Protein AF-A0A6F9BMI5-F1 (afdb_monomer)

Radius of gyration: 34.11 Å; Cα contacts (8 Å, |Δi|>4): 254; chains: 1; bounding box: 70×31×92 Å

Secondary structure (DSSP, 8-state):
---EEPPPPPEEEETTS-EEEEEEEE-SSPPEEEEEETTEE----SSEEEEE-SSEEEEEESS--GGG-EEEEEEEEETTEEEEEEEEEEEE-TTTTS-GGGS-S----S---------S--TT-PPP-SSS-EEEETTTEEEESS-S--PPP-

Structure (mmCIF, N/CA/C/O backbone):
data_AF-A0A6F9BMI5-F1
#
_entry.id   AF-A0A6F9BMI5-F1
#
loop_
_atom_site.group_PDB
_atom_site.id
_atom_site.type_symbol
_atom_site.label_atom_id
_atom_site.label_alt_id
_atom_site.label_comp_id
_atom_site.label_asym_id
_atom_site.label_entity_id
_atom_site.label_seq_id
_atom_site.pdbx_PDB_ins_code
_atom_site.Cartn_x
_atom_site.Cartn_y
_atom_site.Cartn_z
_atom_site.occupancy
_atom_site.B_iso_or_equiv
_atom_site.auth_seq_id
_atom_site.auth_comp_id
_atom_site.auth_asym_id
_atom_site.auth_atom_id
_atom_site.pdbx_PDB_model_num
ATOM 1 N N . VAL A 1 1 ? -13.999 5.367 18.284 1.00 93.12 1 VAL A N 1
ATOM 2 C CA . VAL A 1 1 ? -13.071 6.324 17.638 1.00 93.12 1 VAL A CA 1
ATOM 3 C C . VAL A 1 1 ? -12.853 5.901 16.192 1.00 93.12 1 VAL A C 1
ATOM 5 O O . VAL A 1 1 ? -12.347 4.800 15.969 1.00 93.12 1 VAL A O 1
ATOM 8 N N . ALA A 1 2 ? -13.277 6.735 15.237 1.00 95.44 2 ALA A N 1
ATOM 9 C CA . ALA A 1 2 ? -13.006 6.532 13.812 1.00 95.44 2 ALA A CA 1
ATOM 10 C C . ALA A 1 2 ? -11.487 6.439 13.558 1.00 95.44 2 ALA A C 1
ATOM 12 O O . ALA A 1 2 ? -10.710 6.979 14.355 1.00 95.44 2 ALA A O 1
ATOM 13 N N . PRO A 1 3 ? -11.041 5.714 12.522 1.00 96.38 3 PRO A N 1
ATOM 14 C CA . PRO A 1 3 ? -9.623 5.532 12.276 1.00 96.38 3 PRO A CA 1
ATOM 15 C C . PRO A 1 3 ? -8.957 6.869 11.945 1.00 96.38 3 PRO A C 1
ATOM 17 O O . PRO A 1 3 ? -9.541 7.692 11.245 1.00 96.38 3 PRO A O 1
ATOM 20 N N . LYS A 1 4 ? -7.736 7.068 12.455 1.00 95.81 4 LYS A N 1
ATOM 21 C CA . LYS A 1 4 ? -6.874 8.188 12.087 1.00 95.81 4 LYS A CA 1
ATOM 22 C C . LYS A 1 4 ? -5.539 7.695 11.546 1.00 95.81 4 LYS A C 1
ATOM 24 O O . LYS A 1 4 ? -4.772 7.056 12.270 1.00 95.81 4 LYS A O 1
ATOM 29 N N . LEU A 1 5 ? -5.259 8.005 10.288 1.00 95.81 5 LEU A N 1
ATOM 30 C CA . LEU A 1 5 ? -4.038 7.651 9.579 1.00 95.81 5 LEU A CA 1
ATOM 31 C C . LEU A 1 5 ? -2.899 8.623 9.868 1.00 95.81 5 LEU A C 1
ATOM 33 O O . LEU A 1 5 ? -3.077 9.839 9.962 1.00 95.81 5 LEU A O 1
ATOM 37 N N . ARG A 1 6 ? -1.689 8.071 9.961 1.00 95.50 6 ARG A N 1
ATOM 38 C CA . ARG A 1 6 ? -0.459 8.856 9.877 1.00 95.50 6 ARG A CA 1
ATOM 39 C C . ARG A 1 6 ? -0.071 9.072 8.412 1.00 95.50 6 ARG A C 1
ATOM 41 O O . ARG A 1 6 ? -0.238 8.147 7.614 1.00 95.50 6 ARG A O 1
ATOM 48 N N . PRO A 1 7 ? 0.505 10.239 8.067 1.00 94.00 7 PRO A N 1
ATOM 49 C CA . PRO A 1 7 ? 1.012 10.491 6.725 1.00 94.00 7 PRO A CA 1
ATOM 50 C C . PRO A 1 7 ? 1.998 9.411 6.274 1.00 94.00 7 PRO A C 1
ATOM 52 O O . PRO A 1 7 ? 2.900 9.017 7.021 1.00 94.00 7 PRO A O 1
ATOM 55 N N . MET A 1 8 ? 1.829 8.951 5.038 1.00 95.56 8 MET A N 1
ATOM 56 C CA . MET A 1 8 ? 2.742 8.008 4.401 1.00 95.56 8 MET A CA 1
ATOM 57 C C . MET A 1 8 ? 3.880 8.755 3.710 1.00 95.56 8 MET A C 1
ATOM 59 O O . MET A 1 8 ? 3.725 9.893 3.273 1.00 95.56 8 MET A O 1
ATOM 63 N N . ARG A 1 9 ? 5.044 8.109 3.616 1.00 93.94 9 ARG A N 1
ATOM 64 C CA . ARG A 1 9 ? 6.221 8.679 2.955 1.00 93.94 9 ARG A CA 1
ATOM 65 C C . ARG A 1 9 ? 6.393 8.064 1.573 1.00 93.94 9 ARG 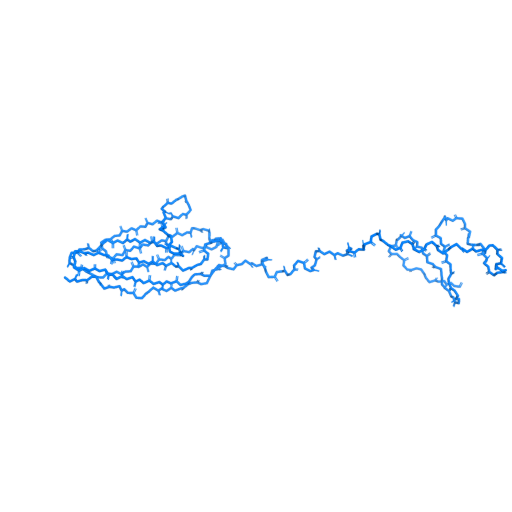A C 1
ATOM 67 O O . ARG A 1 9 ? 6.445 6.840 1.457 1.00 93.94 9 ARG A O 1
ATOM 74 N N . GLY A 1 10 ? 6.505 8.921 0.561 1.00 94.56 10 GLY A N 1
ATOM 75 C CA . GLY A 1 10 ? 6.983 8.528 -0.762 1.00 94.56 10 GLY A CA 1
ATOM 76 C C . GLY A 1 10 ? 8.459 8.132 -0.728 1.00 94.56 10 GLY A C 1
ATOM 77 O O . GLY A 1 10 ? 9.178 8.464 0.218 1.00 94.56 10 GLY A O 1
ATOM 78 N N . GLN A 1 11 ? 8.892 7.397 -1.747 1.00 95.56 11 GLN A N 1
ATOM 79 C CA . GLN A 1 11 ? 10.258 6.898 -1.904 1.00 95.56 11 GLN A CA 1
ATOM 80 C C . GLN A 1 11 ? 10.662 6.958 -3.375 1.00 95.56 11 GLN A C 1
ATOM 82 O O . GLN A 1 11 ? 9.852 6.669 -4.257 1.00 95.56 11 GLN A O 1
ATOM 87 N N . SER A 1 12 ? 11.929 7.287 -3.605 1.00 95.75 12 SER A N 1
ATOM 88 C CA . SER A 1 12 ? 12.600 7.144 -4.894 1.00 95.75 12 SER A CA 1
ATOM 89 C C . SER A 1 12 ? 13.661 6.066 -4.739 1.00 95.75 12 SER A C 1
ATOM 91 O O . SER A 1 12 ? 14.486 6.162 -3.833 1.00 95.75 12 SER A O 1
ATOM 93 N N . LEU A 1 13 ? 13.592 5.038 -5.573 1.00 95.44 13 LEU A N 1
ATOM 94 C CA . LEU A 1 13 ? 14.418 3.840 -5.500 1.00 95.44 13 LEU A CA 1
ATOM 95 C C . LEU A 1 13 ? 15.094 3.592 -6.843 1.00 95.44 13 LEU A C 1
ATOM 97 O O . LEU A 1 13 ? 14.583 3.992 -7.890 1.00 95.44 13 LEU A O 1
ATOM 101 N N . MET A 1 14 ? 16.202 2.871 -6.815 1.00 94.62 14 MET A N 1
ATOM 102 C CA . MET A 1 14 ? 16.782 2.272 -8.009 1.00 94.62 14 MET A CA 1
ATOM 103 C C . MET A 1 14 ? 16.200 0.873 -8.230 1.00 94.62 14 MET A C 1
ATOM 105 O O . MET A 1 14 ? 15.809 0.171 -7.293 1.00 94.62 14 MET A O 1
ATOM 109 N N . GLU A 1 15 ? 16.131 0.449 -9.486 1.00 94.69 15 GLU A N 1
ATOM 110 C CA . GLU A 1 15 ? 15.748 -0.911 -9.848 1.00 94.69 15 GLU A CA 1
ATOM 111 C C . GLU A 1 15 ? 16.620 -1.937 -9.101 1.00 94.69 15 GLU A C 1
ATOM 113 O O . GLU A 1 15 ? 17.840 -1.809 -9.005 1.00 94.69 15 GLU A O 1
ATOM 118 N N . GLY A 1 16 ? 15.976 -2.957 -8.536 1.00 93.38 16 GLY A N 1
ATOM 119 C CA . GLY A 1 16 ? 16.605 -3.972 -7.695 1.00 93.38 16 GLY A CA 1
ATOM 120 C C . GLY A 1 16 ? 16.657 -3.634 -6.202 1.00 93.38 16 GLY A C 1
ATOM 121 O O . GLY A 1 16 ? 16.857 -4.553 -5.404 1.00 93.38 16 GLY A O 1
ATOM 122 N N . GLU A 1 17 ? 16.416 -2.384 -5.795 1.00 95.12 17 GLU A N 1
ATOM 123 C CA . GLU A 1 17 ? 16.356 -2.011 -4.378 1.00 95.12 17 GLU A CA 1
ATOM 124 C C . GLU A 1 17 ? 15.104 -2.549 -3.677 1.00 95.12 17 GLU A C 1
ATOM 126 O O . GLU A 1 17 ? 14.124 -2.975 -4.292 1.00 95.12 17 GLU A O 1
ATOM 131 N N . ARG A 1 18 ? 15.121 -2.534 -2.342 1.00 95.69 18 ARG A N 1
ATOM 132 C CA . ARG A 1 18 ? 13.983 -2.976 -1.537 1.00 95.69 18 ARG A CA 1
ATOM 133 C C . ARG A 1 18 ? 13.025 -1.815 -1.279 1.00 95.69 18 ARG A C 1
ATOM 135 O O . ARG A 1 18 ? 13.345 -0.918 -0.505 1.00 95.69 18 ARG A O 1
ATOM 142 N N . LEU A 1 19 ? 11.802 -1.915 -1.796 1.00 96.38 19 LEU A N 1
ATOM 143 C CA . LEU A 1 19 ? 10.705 -1.024 -1.417 1.00 96.38 19 LEU A CA 1
ATOM 144 C C . LEU A 1 19 ? 10.105 -1.449 -0.075 1.00 96.38 19 LEU A C 1
ATOM 146 O O . LEU A 1 19 ? 9.771 -2.622 0.132 1.00 96.38 19 LEU A O 1
ATOM 150 N N . TYR A 1 20 ? 9.919 -0.483 0.826 1.00 96.25 20 TYR A N 1
ATOM 151 C CA . TYR A 1 20 ? 9.263 -0.700 2.112 1.00 96.25 20 TYR A CA 1
ATOM 152 C C . TYR A 1 20 ? 8.242 0.396 2.414 1.00 96.25 20 TYR A C 1
ATOM 154 O O . TYR A 1 20 ? 8.595 1.522 2.753 1.00 96.25 20 TYR A O 1
ATOM 162 N N . LEU A 1 21 ? 6.957 0.060 2.353 1.00 96.75 21 LEU A N 1
ATOM 163 C CA . LEU A 1 21 ? 5.865 0.966 2.700 1.00 96.75 21 LEU A CA 1
ATOM 164 C C . LEU A 1 21 ? 5.334 0.634 4.086 1.00 96.75 21 LEU A C 1
ATOM 166 O O . LEU A 1 21 ? 5.197 -0.533 4.461 1.00 96.75 21 LEU A O 1
ATOM 170 N N . LYS A 1 22 ? 4.991 1.673 4.843 1.00 96.56 22 LYS A N 1
ATOM 171 C CA . LYS A 1 22 ? 4.414 1.546 6.178 1.00 96.56 22 LYS A CA 1
ATOM 172 C C . LYS A 1 22 ? 3.219 2.476 6.305 1.00 96.56 22 LYS A C 1
ATOM 174 O O . LYS A 1 22 ? 3.342 3.677 6.097 1.00 96.56 22 LYS A O 1
ATOM 179 N N . CYS A 1 23 ? 2.097 1.900 6.704 1.00 96.94 23 CYS A N 1
ATOM 180 C CA . CYS A 1 23 ? 0.864 2.597 7.019 1.00 96.94 23 CYS A CA 1
ATOM 181 C C . CYS A 1 23 ? 0.548 2.364 8.496 1.00 96.94 23 CYS A C 1
ATOM 183 O O . CYS A 1 23 ? 0.525 1.221 8.956 1.00 96.94 23 CYS A O 1
ATOM 185 N N . GLU A 1 24 ? 0.357 3.436 9.259 1.00 96.81 24 GLU A N 1
ATOM 186 C CA . GLU A 1 24 ? 0.012 3.373 10.679 1.00 96.81 24 GLU A CA 1
ATOM 187 C C . GLU A 1 24 ? -1.293 4.113 10.918 1.00 96.81 24 GLU A C 1
ATOM 189 O O . GLU A 1 24 ? -1.455 5.236 10.444 1.00 96.81 24 GLU A O 1
ATOM 194 N N . ALA A 1 25 ? -2.183 3.509 11.699 1.00 96.31 25 ALA A N 1
ATOM 195 C CA . ALA A 1 25 ? -3.427 4.141 12.095 1.00 96.31 25 ALA A CA 1
ATOM 196 C C . ALA A 1 25 ? -3.742 3.876 13.566 1.00 96.31 25 ALA A C 1
ATOM 198 O O . ALA A 1 25 ? -3.423 2.818 14.118 1.00 96.31 25 ALA A O 1
ATOM 199 N N . SER A 1 26 ? -4.399 4.842 14.195 1.00 95.50 26 SER A N 1
ATOM 200 C CA . SER A 1 26 ? -5.102 4.655 15.460 1.00 95.50 26 SER A CA 1
ATOM 201 C C . SER A 1 26 ? -6.596 4.496 15.193 1.00 95.50 26 SER A C 1
ATOM 203 O O . SER A 1 26 ? -7.103 4.953 14.178 1.00 95.50 26 SER A O 1
ATOM 205 N N . GLY A 1 27 ? -7.313 3.817 16.081 1.00 94.38 27 GLY A N 1
ATOM 206 C CA . GLY A 1 27 ? -8.749 3.596 15.940 1.00 94.38 27 GLY A CA 1
ATOM 207 C C . GLY A 1 27 ? -9.239 2.589 16.971 1.00 94.38 27 GLY A C 1
ATOM 208 O O . GLY A 1 27 ? -8.481 1.718 17.405 1.00 94.38 27 GLY A O 1
ATOM 209 N N . ASN A 1 28 ? -10.493 2.733 17.392 1.00 95.19 28 ASN A N 1
ATOM 210 C CA . ASN A 1 28 ? -11.156 1.770 18.268 1.00 95.19 28 ASN A CA 1
ATOM 211 C C . ASN A 1 28 ? -12.630 1.645 17.841 1.00 95.19 28 ASN A C 1
ATOM 213 O O . ASN A 1 28 ? -13.335 2.658 17.954 1.00 95.19 28 ASN A O 1
ATOM 217 N N . PRO A 1 29 ? -13.099 0.476 17.360 1.00 95.38 29 PRO A N 1
ATOM 218 C CA . PRO A 1 29 ? -12.400 -0.821 17.263 1.00 95.38 29 PRO A CA 1
ATOM 219 C C . PRO A 1 29 ? -11.133 -0.812 16.395 1.00 95.38 29 PRO A C 1
ATOM 221 O O . PRO A 1 29 ? -10.944 0.102 15.588 1.00 95.38 29 PRO A O 1
ATOM 224 N N . SER A 1 30 ? -10.243 -1.796 16.607 1.00 94.94 30 SER A N 1
ATOM 225 C CA . SER A 1 30 ? -8.987 -1.915 15.843 1.00 94.94 30 SER A CA 1
ATOM 226 C C . SER A 1 30 ? -9.304 -1.963 14.347 1.00 94.94 30 SER A C 1
ATOM 228 O O . SER A 1 30 ? -10.093 -2.821 13.946 1.00 94.94 30 SER A O 1
ATOM 230 N N . PRO A 1 31 ? -8.739 -1.061 13.531 1.00 96.12 31 PRO A N 1
ATOM 231 C CA . PRO A 1 31 ? -9.140 -0.968 12.143 1.00 96.12 31 PRO A CA 1
ATOM 232 C C . PRO A 1 31 ? -8.494 -2.057 11.279 1.00 96.12 31 PRO A C 1
ATOM 234 O O . PRO A 1 31 ? -7.433 -2.601 11.597 1.00 96.12 31 PRO A O 1
ATOM 237 N N . SER A 1 32 ? -9.143 -2.347 10.157 1.00 96.06 32 SER A N 1
ATOM 238 C CA . SER A 1 32 ? -8.614 -3.182 9.081 1.00 96.06 32 SER A CA 1
ATOM 239 C C . SER A 1 32 ? -7.791 -2.341 8.098 1.00 96.06 32 SER A C 1
ATOM 241 O O . SER A 1 32 ? -7.971 -1.127 8.023 1.00 96.06 32 SER A O 1
ATOM 243 N N . PHE A 1 33 ? -6.874 -2.976 7.362 1.00 97.31 33 PHE A N 1
ATOM 244 C CA . PHE A 1 33 ? -5.982 -2.311 6.405 1.00 97.31 33 PHE A CA 1
ATOM 245 C C . PHE A 1 33 ? -6.075 -2.996 5.043 1.00 97.31 33 PHE A C 1
ATOM 247 O O . PHE A 1 33 ? -5.899 -4.215 4.961 1.00 97.31 33 PHE A O 1
ATOM 254 N N . ARG A 1 34 ? -6.269 -2.208 3.985 1.00 96.88 34 ARG A N 1
ATOM 255 C CA . ARG A 1 34 ? -6.208 -2.633 2.581 1.00 96.88 34 ARG A CA 1
ATOM 256 C C . ARG A 1 34 ? -5.219 -1.762 1.819 1.00 96.88 34 ARG A C 1
ATOM 258 O O . ARG A 1 34 ? -5.089 -0.575 2.108 1.00 96.88 34 ARG A O 1
ATOM 265 N N . TRP A 1 35 ? -4.519 -2.355 0.863 1.00 97.94 35 TRP A N 1
ATOM 266 C CA . TRP A 1 35 ? -3.525 -1.665 0.046 1.00 97.94 35 TRP A CA 1
ATOM 267 C C . TRP A 1 35 ? -3.966 -1.650 -1.401 1.00 97.94 35 TRP A C 1
ATOM 269 O O . TRP A 1 35 ? -4.462 -2.652 -1.903 1.00 97.94 35 TRP A O 1
ATOM 279 N N . TYR A 1 36 ? -3.731 -0.533 -2.069 1.00 98.06 36 TYR A N 1
ATOM 280 C CA . TYR A 1 36 ? -3.999 -0.350 -3.483 1.00 98.06 36 TYR A CA 1
ATOM 281 C C . TYR A 1 36 ? -2.767 0.239 -4.148 1.00 98.06 36 TYR A C 1
ATOM 283 O O . TYR A 1 36 ? -2.060 1.043 -3.541 1.00 98.06 36 TYR A O 1
ATOM 291 N N . LYS A 1 37 ? -2.530 -0.146 -5.395 1.00 97.25 37 LYS A N 1
ATOM 292 C CA . LYS A 1 37 ? -1.554 0.469 -6.283 1.00 97.25 37 LYS A CA 1
ATOM 293 C C . LYS A 1 37 ? -2.296 0.953 -7.521 1.00 97.25 37 LYS A C 1
ATOM 295 O O . LYS A 1 37 ? -2.960 0.157 -8.183 1.00 97.25 37 LYS A O 1
ATOM 300 N N . ASP A 1 38 ? -2.234 2.254 -7.783 1.00 96.88 38 ASP A N 1
ATOM 301 C CA . ASP A 1 38 ? -2.898 2.902 -8.922 1.00 96.88 38 ASP A CA 1
ATOM 302 C C . ASP A 1 38 ? -4.394 2.536 -9.017 1.00 96.88 38 ASP A C 1
ATOM 304 O O . ASP A 1 38 ? -4.935 2.227 -10.077 1.00 96.88 38 ASP A O 1
ATOM 308 N N . GLY A 1 39 ? -5.058 2.500 -7.855 1.00 95.31 39 GLY A N 1
ATOM 309 C CA . GLY A 1 39 ? -6.479 2.168 -7.721 1.00 95.31 39 GLY A CA 1
ATOM 310 C C . GLY A 1 39 ? -6.819 0.673 -7.740 1.00 95.31 39 GLY A C 1
ATOM 311 O O . GLY A 1 39 ? -7.964 0.320 -7.469 1.00 95.31 39 GLY A O 1
ATOM 312 N N . ARG A 1 40 ? -5.862 -0.226 -7.999 1.00 96.81 40 ARG A N 1
ATOM 313 C CA . ARG A 1 40 ? -6.082 -1.683 -7.970 1.00 96.81 40 ARG A CA 1
ATOM 314 C C . ARG A 1 40 ? -5.625 -2.279 -6.650 1.00 96.81 40 ARG A C 1
ATOM 316 O O . ARG A 1 40 ? -4.557 -1.927 -6.159 1.00 96.81 40 ARG A O 1
ATOM 323 N N . GLU A 1 41 ? -6.416 -3.183 -6.077 1.00 96.25 41 GLU A N 1
ATOM 324 C CA . GLU A 1 41 ? -6.064 -3.814 -4.803 1.00 96.25 41 GLU A CA 1
ATOM 325 C C . GLU A 1 41 ? -4.762 -4.616 -4.936 1.00 96.25 41 GLU A C 1
ATOM 327 O O . GLU A 1 41 ? -4.598 -5.450 -5.830 1.00 96.25 41 GLU A O 1
ATOM 332 N N . LEU A 1 42 ? -3.817 -4.333 -4.043 1.00 95.44 42 LEU A N 1
ATOM 333 C CA . LEU A 1 42 ? -2.511 -4.962 -4.024 1.00 95.44 42 LEU A CA 1
ATOM 334 C C . LEU A 1 42 ? -2.618 -6.323 -3.339 1.00 95.44 42 LEU A C 1
ATOM 336 O O . LEU A 1 42 ? -2.857 -6.420 -2.133 1.00 95.44 42 LEU A O 1
ATOM 340 N N . GLN A 1 43 ? -2.388 -7.383 -4.105 1.0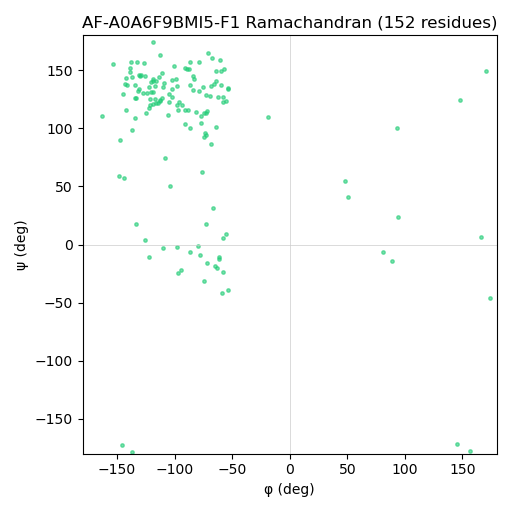0 90.94 43 GLN A N 1
ATOM 341 C CA . GLN A 1 43 ? -2.434 -8.747 -3.594 1.00 90.94 43 GLN A CA 1
ATOM 342 C C . GLN A 1 43 ? -1.065 -9.214 -3.096 1.00 90.94 43 GLN A C 1
ATOM 344 O O . GLN A 1 43 ? -0.009 -8.786 -3.564 1.00 90.94 43 GLN A O 1
ATOM 349 N N . ARG A 1 44 ? -1.084 -10.134 -2.128 1.00 91.00 44 ARG A N 1
ATOM 350 C CA . ARG A 1 44 ? 0.129 -10.829 -1.686 1.00 91.00 44 ARG A CA 1
ATOM 351 C C . ARG A 1 44 ? 0.605 -11.753 -2.802 1.00 91.00 44 ARG A C 1
ATOM 353 O O . ARG A 1 44 ? -0.192 -12.485 -3.377 1.00 91.00 44 ARG A O 1
ATOM 360 N N . GLY A 1 45 ? 1.907 -11.763 -3.050 1.00 89.25 45 GLY A N 1
ATOM 361 C CA . GLY A 1 45 ? 2.519 -12.618 -4.061 1.00 89.25 45 GLY A CA 1
ATOM 362 C C . GLY A 1 45 ? 3.904 -13.091 -3.641 1.00 89.25 45 GLY A C 1
ATOM 363 O O . GLY A 1 45 ? 4.351 -12.850 -2.518 1.00 89.25 45 GLY A O 1
ATOM 364 N N . LYS A 1 46 ? 4.608 -13.754 -4.563 1.00 86.69 46 LYS A N 1
ATOM 365 C CA . LYS A 1 46 ? 5.992 -14.209 -4.347 1.00 86.69 46 LYS A CA 1
ATOM 366 C C . LYS A 1 46 ? 6.932 -13.036 -4.034 1.00 86.69 46 LYS A C 1
ATOM 368 O O . LYS A 1 46 ? 7.748 -13.128 -3.115 1.00 86.69 46 LYS A O 1
ATOM 373 N N . ASP A 1 47 ? 6.749 -11.931 -4.755 1.00 88.19 47 ASP A N 1
ATOM 374 C CA . ASP A 1 47 ? 7.610 -10.747 -4.676 1.00 88.19 47 ASP A CA 1
ATOM 375 C C . ASP A 1 47 ? 7.051 -9.654 -3.743 1.00 88.19 47 ASP A C 1
ATOM 377 O O . ASP A 1 47 ? 7.827 -8.895 -3.160 1.00 88.19 47 ASP A O 1
ATOM 381 N N . VAL A 1 48 ? 5.728 -9.630 -3.521 1.00 94.69 48 VAL A N 1
ATOM 382 C CA . VAL A 1 48 ? 5.023 -8.636 -2.691 1.00 94.69 48 VAL A CA 1
ATOM 383 C C . VAL A 1 48 ? 4.587 -9.249 -1.360 1.00 94.69 48 VAL A C 1
ATOM 385 O O . VAL A 1 48 ? 3.670 -10.073 -1.295 1.00 94.69 48 VAL A O 1
ATOM 388 N N . LYS A 1 49 ? 5.209 -8.810 -0.261 1.00 96.25 49 LYS A N 1
ATOM 389 C CA . LYS A 1 49 ? 4.886 -9.262 1.101 1.00 96.25 49 LYS A CA 1
ATOM 390 C C . LYS A 1 49 ? 4.105 -8.192 1.850 1.00 96.25 49 LYS A C 1
ATOM 392 O O . LYS A 1 49 ? 4.614 -7.096 2.059 1.00 96.25 49 LYS A O 1
ATOM 397 N N . ILE A 1 50 ? 2.913 -8.541 2.333 1.00 96.81 50 ILE A N 1
ATOM 398 C CA . ILE A 1 50 ? 2.072 -7.647 3.140 1.00 96.81 50 ILE A CA 1
ATOM 399 C C . ILE A 1 50 ? 1.939 -8.214 4.552 1.00 96.81 50 ILE A C 1
ATOM 401 O O . ILE A 1 50 ? 1.450 -9.331 4.728 1.00 96.81 50 ILE A O 1
ATOM 405 N N . LYS A 1 51 ? 2.348 -7.446 5.563 1.00 95.81 51 LYS A N 1
ATOM 406 C CA . LYS A 1 51 ? 2.220 -7.800 6.985 1.00 95.81 51 LYS A CA 1
ATOM 407 C C . LYS A 1 51 ? 1.344 -6.774 7.691 1.00 95.81 51 LYS A C 1
ATOM 409 O O . LYS A 1 51 ? 1.698 -5.601 7.729 1.00 95.81 51 LYS A O 1
ATOM 414 N N . THR A 1 52 ? 0.240 -7.226 8.277 1.00 95.19 52 THR A N 1
ATOM 415 C CA . THR A 1 52 ? -0.720 -6.369 8.986 1.00 95.19 52 THR A CA 1
ATOM 416 C C . THR A 1 52 ? -0.807 -6.780 10.449 1.00 95.19 52 THR A C 1
ATOM 418 O O . THR A 1 52 ? -0.982 -7.955 10.754 1.00 95.19 52 THR A O 1
ATOM 421 N N . ASN A 1 53 ? -0.716 -5.789 11.330 1.00 92.31 53 ASN A N 1
ATOM 422 C CA . ASN A 1 53 ? -0.926 -5.873 12.770 1.00 92.31 53 ASN A CA 1
ATOM 423 C C . ASN A 1 53 ? -2.097 -4.947 13.163 1.00 92.31 53 ASN A C 1
ATOM 425 O O . ASN A 1 53 ? -2.567 -4.151 12.357 1.00 92.31 53 ASN A O 1
ATOM 429 N N . LYS A 1 54 ? -2.522 -4.963 14.436 1.00 89.06 54 LYS A N 1
ATOM 430 C CA . LYS A 1 54 ? -3.670 -4.162 14.926 1.00 89.06 54 LYS A CA 1
ATOM 431 C C . LYS A 1 54 ? -3.556 -2.640 14.723 1.00 89.06 54 LYS A C 1
ATOM 433 O O . LYS A 1 54 ? -4.566 -1.952 14.752 1.00 89.06 54 LYS A O 1
ATOM 438 N N . LYS A 1 55 ? -2.335 -2.106 14.596 1.00 91.12 55 LYS A N 1
ATOM 439 C CA . LYS A 1 55 ? -2.061 -0.655 14.510 1.00 91.12 55 LYS A CA 1
ATOM 440 C C . LYS A 1 55 ? -1.319 -0.236 13.239 1.00 91.12 55 LYS A C 1
ATOM 442 O O . LYS A 1 55 ? -1.140 0.954 12.997 1.00 91.12 55 LYS A O 1
ATOM 447 N N . ASN A 1 56 ? -0.806 -1.190 12.464 1.00 95.62 56 ASN A N 1
ATOM 448 C CA . ASN A 1 56 ? -0.036 -0.876 11.267 1.00 95.62 56 ASN A CA 1
ATOM 449 C C . ASN A 1 56 ? -0.092 -1.993 10.232 1.00 95.62 56 ASN A C 1
ATOM 451 O O . ASN A 1 56 ? -0.258 -3.162 10.569 1.00 95.62 56 ASN A O 1
ATOM 455 N N . SER A 1 57 ? 0.117 -1.617 8.978 1.00 97.31 57 SER A N 1
ATOM 456 C CA . SER A 1 57 ? 0.336 -2.533 7.871 1.00 97.31 57 SER A CA 1
ATOM 457 C C . SER A 1 57 ? 1.584 -2.127 7.095 1.00 97.31 57 SER A C 1
ATOM 459 O O . SER A 1 57 ? 1.932 -0.947 7.014 1.00 97.31 57 SER A O 1
ATOM 461 N N . LYS A 1 58 ? 2.302 -3.119 6.577 1.00 97.00 58 LYS A N 1
ATOM 462 C CA . LYS A 1 58 ? 3.586 -2.959 5.898 1.00 97.00 58 LYS A CA 1
ATOM 463 C C . LYS A 1 58 ? 3.574 -3.728 4.590 1.00 97.00 58 LYS A C 1
ATOM 465 O O . LYS A 1 58 ? 3.235 -4.912 4.600 1.00 97.00 58 LYS A O 1
ATOM 470 N N . VAL A 1 59 ? 4.005 -3.084 3.512 1.00 97.62 59 VAL A N 1
ATOM 471 C CA . VAL A 1 59 ? 4.252 -3.720 2.212 1.00 97.62 59 VAL A CA 1
ATOM 472 C C . VAL A 1 59 ? 5.748 -3.729 1.968 1.00 97.62 59 VAL A C 1
ATOM 474 O O . VAL A 1 59 ? 6.431 -2.736 2.209 1.00 97.62 59 VAL A O 1
ATOM 477 N N . GLN A 1 60 ? 6.261 -4.859 1.505 1.00 97.06 60 GLN A N 1
ATOM 478 C CA . GLN A 1 60 ? 7.666 -5.027 1.191 1.00 97.06 60 GLN A CA 1
ATOM 479 C C . GLN A 1 60 ? 7.820 -5.727 -0.156 1.00 97.06 60 GLN A C 1
ATOM 481 O O . GLN A 1 60 ? 7.304 -6.833 -0.330 1.00 97.06 60 GLN A O 1
ATOM 486 N N . ILE A 1 61 ? 8.586 -5.109 -1.054 1.00 96.38 61 ILE A N 1
ATOM 487 C CA . ILE A 1 61 ? 9.023 -5.693 -2.326 1.00 96.38 61 ILE A CA 1
ATOM 488 C C . ILE A 1 61 ? 10.543 -5.807 -2.263 1.00 96.38 61 ILE A C 1
ATOM 490 O O . ILE A 1 61 ? 11.231 -4.830 -1.991 1.00 96.38 61 ILE A O 1
ATOM 494 N N . ASN A 1 62 ? 11.079 -7.021 -2.408 1.00 92.62 62 ASN A N 1
ATOM 495 C CA . ASN A 1 62 ? 12.510 -7.262 -2.176 1.00 92.62 62 ASN A CA 1
ATOM 496 C C . ASN A 1 62 ? 13.415 -6.727 -3.288 1.00 92.62 62 ASN A C 1
ATOM 498 O O . ASN A 1 62 ? 14.562 -6.407 -2.999 1.00 92.62 62 ASN A O 1
ATOM 502 N N . ARG A 1 63 ? 12.916 -6.713 -4.525 1.00 94.06 63 ARG A N 1
ATOM 503 C CA . ARG A 1 63 ? 13.611 -6.220 -5.712 1.00 94.06 63 ARG A CA 1
ATOM 504 C C . ARG A 1 63 ? 12.611 -5.410 -6.520 1.00 94.06 63 ARG A C 1
ATOM 506 O O . ARG A 1 63 ? 11.777 -6.003 -7.198 1.00 94.06 63 ARG A O 1
ATOM 513 N N . ALA A 1 64 ? 12.663 -4.095 -6.365 1.00 95.25 64 ALA A N 1
ATOM 514 C CA . ALA A 1 64 ? 11.791 -3.166 -7.057 1.00 95.25 64 ALA A CA 1
ATOM 515 C C . ALA A 1 64 ? 12.072 -3.202 -8.560 1.00 95.25 64 ALA A C 1
ATOM 517 O O . ALA A 1 64 ? 13.228 -3.248 -8.983 1.00 95.25 64 ALA A O 1
ATOM 518 N N . ARG A 1 65 ? 11.017 -3.170 -9.360 1.00 94.06 65 ARG A N 1
ATOM 519 C CA . ARG A 1 65 ? 11.070 -3.059 -10.818 1.00 94.06 65 ARG A CA 1
ATOM 520 C C . ARG A 1 65 ? 10.508 -1.712 -11.245 1.00 94.06 65 ARG A C 1
ATOM 522 O O . ARG A 1 65 ? 9.774 -1.079 -10.491 1.00 94.06 65 ARG A O 1
ATOM 529 N N . LEU A 1 66 ? 10.786 -1.296 -12.478 1.00 92.81 66 LEU A N 1
ATOM 530 C CA . LEU A 1 66 ? 10.190 -0.077 -13.043 1.00 92.81 66 LEU A CA 1
ATOM 531 C C . LEU A 1 66 ? 8.656 -0.089 -12.945 1.00 92.81 66 LEU A C 1
ATOM 533 O O . LEU A 1 66 ? 8.050 0.919 -12.580 1.00 92.81 66 LEU A O 1
ATOM 537 N N . GLU A 1 67 ? 8.05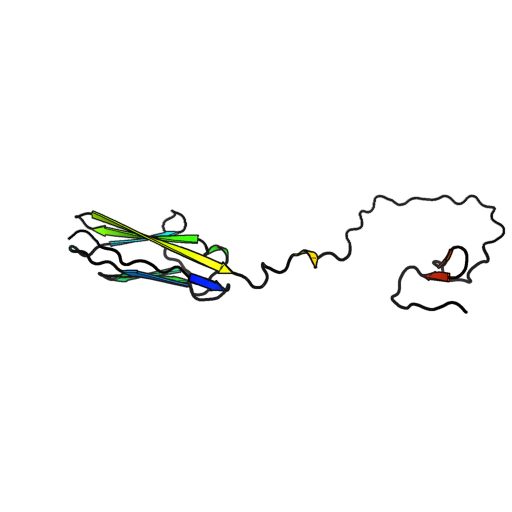0 -1.258 -13.180 1.00 93.62 67 GLU A N 1
ATOM 538 C CA . GLU A 1 67 ? 6.610 -1.490 -13.056 1.00 93.62 67 GLU A CA 1
ATOM 539 C C . GLU A 1 67 ? 6.075 -1.299 -11.635 1.00 93.62 67 GLU A C 1
ATOM 541 O O . GLU A 1 67 ? 4.886 -1.057 -11.499 1.00 93.62 67 GLU A O 1
ATOM 546 N N . ASP A 1 68 ? 6.900 -1.357 -10.585 1.00 94.88 68 ASP A N 1
ATOM 547 C CA . ASP A 1 68 ? 6.467 -1.131 -9.199 1.00 94.88 68 ASP A CA 1
ATOM 548 C C . ASP A 1 68 ? 6.279 0.355 -8.867 1.00 94.88 68 ASP A C 1
ATOM 550 O O . ASP A 1 68 ? 5.723 0.673 -7.812 1.00 94.88 68 ASP A O 1
ATOM 554 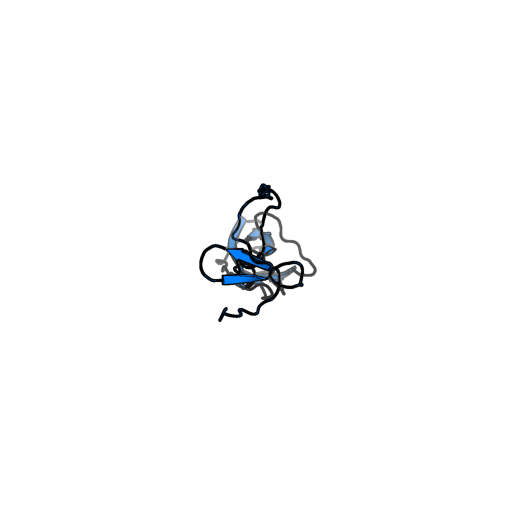N N . SER A 1 69 ? 6.693 1.263 -9.754 1.00 96.56 69 SER A N 1
ATOM 555 C CA . SER A 1 69 ? 6.381 2.691 -9.644 1.00 96.56 69 SER A CA 1
ATOM 556 C C . SER A 1 69 ? 4.871 2.923 -9.662 1.00 96.56 69 SER A C 1
ATOM 558 O O . SER A 1 69 ? 4.121 2.172 -10.290 1.00 96.56 69 SER A O 1
ATOM 560 N N . GLY A 1 70 ? 4.424 3.971 -8.976 1.00 97.00 70 GLY A N 1
ATOM 561 C CA . GLY A 1 70 ? 3.015 4.351 -8.937 1.00 97.00 70 GLY A CA 1
ATOM 562 C C . GLY A 1 70 ? 2.580 4.932 -7.599 1.00 97.00 70 GLY A C 1
ATOM 563 O O . GLY A 1 70 ? 3.387 5.200 -6.702 1.00 97.00 70 GLY A O 1
ATOM 564 N N . ASN A 1 71 ? 1.274 5.128 -7.466 1.00 98.06 71 ASN A N 1
ATOM 565 C CA . ASN A 1 71 ? 0.646 5.650 -6.263 1.00 98.06 71 ASN A CA 1
ATOM 566 C C . ASN A 1 71 ? 0.112 4.505 -5.407 1.00 98.06 71 ASN A C 1
ATOM 568 O O . ASN A 1 71 ? -0.814 3.790 -5.793 1.00 98.06 71 ASN A O 1
ATOM 572 N N . TYR A 1 72 ? 0.684 4.359 -4.216 1.00 98.00 72 TYR A N 1
ATOM 573 C CA . TYR A 1 72 ? 0.262 3.361 -3.245 1.00 98.00 72 TYR A CA 1
ATOM 574 C C . TYR A 1 72 ? -0.666 3.994 -2.221 1.00 98.00 72 TYR A C 1
ATOM 576 O O . TYR A 1 72 ? -0.261 4.903 -1.496 1.00 98.00 72 TYR A O 1
ATOM 584 N N . THR A 1 73 ? -1.889 3.483 -2.132 1.00 98.19 73 THR A N 1
ATOM 585 C CA . THR A 1 73 ? -2.912 3.956 -1.200 1.00 98.19 73 THR A CA 1
ATOM 586 C C . THR A 1 73 ? -3.177 2.902 -0.135 1.00 98.19 73 THR A C 1
ATOM 588 O O . THR A 1 73 ? -3.494 1.753 -0.439 1.00 98.19 73 THR A O 1
ATOM 591 N N . CYS A 1 74 ? -3.068 3.298 1.127 1.00 97.88 74 CYS A N 1
ATOM 592 C CA . CYS A 1 74 ? -3.520 2.512 2.263 1.00 97.88 74 CYS A CA 1
ATOM 593 C C . CYS A 1 74 ? -4.913 2.988 2.668 1.00 97.88 74 CYS A C 1
ATOM 595 O O . CYS A 1 74 ? -5.091 4.162 2.989 1.00 97.88 74 CYS A O 1
ATOM 597 N N . VAL A 1 75 ? -5.887 2.083 2.669 1.00 97.44 75 VAL A N 1
ATOM 598 C CA . VAL A 1 75 ? -7.247 2.334 3.154 1.00 97.44 75 VAL A CA 1
ATOM 599 C C . VAL A 1 75 ? -7.409 1.653 4.502 1.00 97.44 75 VAL A C 1
ATOM 601 O O . VAL A 1 75 ? -7.104 0.466 4.648 1.00 97.44 75 VAL A O 1
ATOM 604 N N . VAL A 1 76 ? -7.889 2.411 5.484 1.00 97.19 76 VAL A N 1
ATOM 605 C CA . VAL A 1 76 ? -8.076 1.959 6.859 1.00 97.19 76 VAL A CA 1
ATOM 606 C C . VAL A 1 76 ? -9.518 2.166 7.278 1.00 97.19 76 VAL A C 1
ATOM 608 O O . VAL A 1 76 ? -10.062 3.253 7.115 1.00 97.19 76 VAL A O 1
ATOM 611 N N . GLU A 1 77 ? -10.131 1.126 7.834 1.00 96.69 77 GLU A N 1
ATOM 612 C CA . GLU A 1 77 ? -11.574 1.100 8.077 1.00 96.69 77 GLU A CA 1
ATOM 613 C C . GLU A 1 77 ? -11.926 0.396 9.387 1.00 96.69 77 GLU A C 1
ATOM 615 O O . GLU A 1 77 ? -11.375 -0.662 9.709 1.00 96.69 77 GLU A O 1
ATOM 620 N N . ASN A 1 78 ? -12.869 0.971 10.131 1.00 96.50 78 ASN A N 1
ATOM 621 C CA . ASN A 1 78 ? -13.575 0.303 11.220 1.00 96.50 78 ASN A CA 1
ATOM 622 C C . ASN A 1 78 ? -15.077 0.630 11.163 1.00 96.50 78 ASN A C 1
ATOM 624 O O . ASN A 1 78 ? -15.535 1.374 10.301 1.00 96.50 78 ASN A O 1
ATOM 628 N N . THR A 1 79 ? -15.851 0.107 12.114 1.00 97.62 79 THR A N 1
ATOM 629 C CA . THR A 1 79 ? -17.311 0.305 12.180 1.00 97.62 79 THR A CA 1
ATOM 630 C C . THR A 1 79 ? -17.760 1.761 12.343 1.00 97.62 79 THR A C 1
ATOM 632 O O . THR A 1 79 ? -18.947 2.041 12.238 1.00 97.62 79 THR A O 1
ATOM 635 N N . LEU A 1 80 ? -16.841 2.686 12.628 1.00 97.06 80 LEU A N 1
ATOM 636 C CA . LEU A 1 80 ? -17.121 4.101 12.867 1.00 97.06 80 LEU A CA 1
ATOM 637 C C . LEU A 1 80 ? -16.616 5.007 11.738 1.00 97.06 80 LEU A C 1
ATOM 639 O O . LEU A 1 80 ? -16.809 6.218 11.819 1.00 97.06 80 LEU A O 1
ATOM 643 N N . GLY A 1 81 ? -15.946 4.461 10.720 1.00 96.31 81 GLY A N 1
ATOM 644 C CA . GLY A 1 81 ? -15.508 5.235 9.565 1.00 96.31 81 GLY A CA 1
ATOM 645 C C . GLY A 1 81 ? -14.327 4.636 8.810 1.00 96.31 81 GLY A C 1
ATOM 646 O O . GLY A 1 81 ? -13.791 3.578 9.150 1.00 96.31 81 GLY A O 1
ATOM 647 N N . GLN A 1 82 ? -13.902 5.373 7.789 1.00 97.00 82 GLN A N 1
ATOM 648 C CA . GLN A 1 82 ? -12.815 5.017 6.889 1.00 97.00 82 GLN A CA 1
ATOM 649 C C . GLN A 1 82 ? -11.934 6.244 6.627 1.00 97.00 82 GLN A C 1
ATOM 651 O O . GLN A 1 82 ? -12.434 7.361 6.516 1.00 97.00 82 GLN A O 1
ATOM 656 N N . GLU A 1 83 ? -10.628 6.034 6.505 1.00 96.69 83 GLU A N 1
ATOM 657 C CA . GLU A 1 83 ? -9.673 7.043 6.041 1.00 96.69 83 GLU A CA 1
ATOM 658 C C . GLU A 1 83 ? -8.677 6.386 5.078 1.00 96.69 83 GLU A C 1
ATOM 660 O O . GLU A 1 83 ? -8.467 5.169 5.111 1.00 96.69 83 GLU A O 1
ATOM 665 N N . ASN A 1 84 ? -8.055 7.179 4.208 1.00 96.81 84 ASN A N 1
ATOM 666 C CA . ASN A 1 84 ? -7.009 6.707 3.311 1.00 96.81 84 ASN A CA 1
ATOM 667 C C . ASN A 1 84 ? -5.793 7.644 3.309 1.00 96.81 84 ASN A C 1
ATOM 669 O O . ASN A 1 84 ? -5.874 8.810 3.690 1.00 96.81 84 ASN A O 1
ATOM 673 N N . ALA A 1 85 ? -4.643 7.099 2.925 1.00 96.50 85 ALA A N 1
ATOM 674 C CA . ALA A 1 85 ? -3.410 7.848 2.735 1.00 96.50 85 ALA A CA 1
ATOM 675 C C . ALA A 1 85 ? -2.681 7.299 1.511 1.00 96.50 85 ALA A C 1
ATOM 677 O O . ALA A 1 85 ? -2.594 6.083 1.334 1.00 96.50 85 ALA A O 1
ATOM 678 N N . THR A 1 86 ? -2.146 8.195 0.685 1.0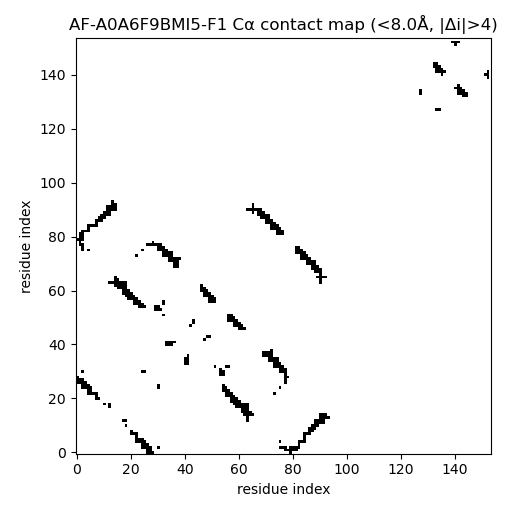0 97.12 86 THR A N 1
ATOM 679 C CA . THR A 1 86 ? -1.465 7.844 -0.565 1.00 97.12 86 THR A CA 1
ATOM 680 C C . THR A 1 86 ? -0.017 8.311 -0.527 1.00 97.12 86 THR A C 1
ATOM 682 O O . THR A 1 86 ? 0.277 9.402 -0.044 1.00 97.12 86 THR A O 1
ATOM 685 N N . SER A 1 87 ? 0.891 7.491 -1.052 1.00 97.00 87 SER A N 1
ATOM 686 C CA . SER A 1 87 ? 2.293 7.844 -1.274 1.00 97.00 87 SER A CA 1
ATOM 687 C C . SER A 1 87 ? 2.724 7.490 -2.690 1.00 97.00 87 SER A C 1
ATOM 689 O O . 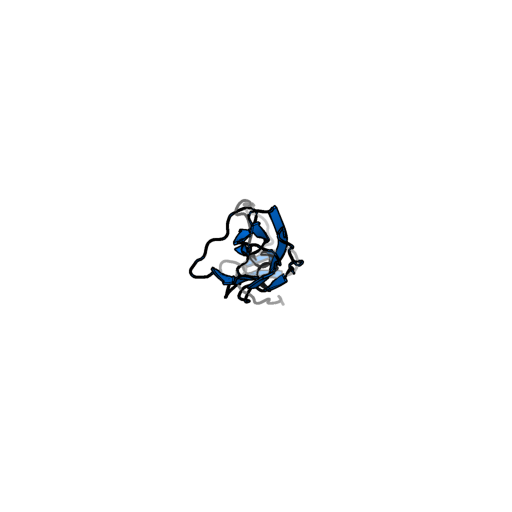SER A 1 87 ? 2.488 6.367 -3.140 1.00 97.00 87 SER A O 1
ATOM 691 N N . SER A 1 88 ? 3.416 8.412 -3.349 1.00 97.38 88 SER A N 1
ATOM 692 C CA . SER A 1 88 ? 4.006 8.188 -4.668 1.00 97.38 88 SER A CA 1
ATOM 693 C C . SER A 1 88 ? 5.370 7.514 -4.548 1.00 97.38 88 SER A C 1
ATOM 695 O O . SER A 1 88 ? 6.210 7.933 -3.746 1.00 97.38 88 SER A O 1
ATOM 697 N N . ILE A 1 89 ? 5.576 6.471 -5.346 1.00 97.62 89 ILE A N 1
ATOM 698 C CA . ILE A 1 89 ? 6.812 5.695 -5.414 1.00 97.62 89 ILE A CA 1
ATOM 699 C C . ILE A 1 89 ? 7.364 5.771 -6.831 1.00 97.62 89 ILE A C 1
ATOM 701 O O . ILE A 1 89 ? 6.634 5.552 -7.797 1.00 97.62 89 ILE A O 1
ATOM 705 N N . SER A 1 90 ? 8.654 6.077 -6.940 1.00 96.00 90 SER A N 1
ATOM 706 C CA . SER A 1 90 ? 9.378 6.165 -8.207 1.00 96.00 90 SER A CA 1
ATOM 707 C C . SER A 1 90 ? 10.535 5.176 -8.193 1.00 96.00 90 SER A C 1
ATOM 709 O O . SER A 1 90 ? 11.347 5.197 -7.270 1.00 96.00 90 SER A O 1
ATOM 711 N N . VAL A 1 91 ? 10.601 4.302 -9.193 1.00 95.62 91 VAL A N 1
ATOM 712 C CA . VAL A 1 91 ? 11.718 3.378 -9.404 1.00 95.62 91 VAL A CA 1
ATOM 713 C C . VAL A 1 91 ? 12.435 3.791 -10.684 1.00 95.62 91 VAL A C 1
ATOM 715 O O . VAL A 1 91 ? 11.811 3.897 -11.738 1.00 95.62 91 VAL A O 1
ATOM 718 N N . GLN A 1 92 ? 13.738 4.041 -10.597 1.00 91.94 92 GLN A N 1
ATOM 719 C CA . GLN A 1 92 ? 14.578 4.462 -11.717 1.00 91.94 92 GLN A CA 1
ATOM 720 C C . GLN A 1 92 ? 15.551 3.349 -12.106 1.00 91.94 92 GLN A C 1
ATOM 722 O O . GLN A 1 92 ? 16.022 2.596 -11.258 1.00 91.94 92 GLN A O 1
ATOM 727 N N . SER A 1 93 ? 15.884 3.255 -13.392 1.00 86.62 93 SER A N 1
ATOM 728 C CA . SER A 1 93 ? 16.905 2.330 -13.893 1.00 86.62 93 SER A CA 1
ATOM 729 C C . SER A 1 93 ? 18.054 3.126 -14.500 1.00 86.62 93 SER A C 1
ATOM 731 O O . SER A 1 93 ? 17.821 4.074 -15.250 1.00 86.62 93 SER A O 1
ATOM 733 N N . LEU A 1 94 ? 19.295 2.727 -14.208 1.00 76.19 94 LEU A N 1
ATOM 734 C CA . LEU A 1 94 ? 20.503 3.357 -14.764 1.00 76.19 94 LEU A CA 1
ATOM 735 C C . LEU A 1 94 ? 20.616 3.188 -16.287 1.00 76.19 94 LEU A C 1
ATOM 737 O O . LEU A 1 94 ? 21.365 3.913 -16.931 1.00 76.19 94 LEU A O 1
ATOM 741 N N . ILE A 1 95 ? 19.880 2.232 -16.858 1.00 68.25 95 ILE A N 1
ATOM 742 C CA . ILE A 1 95 ? 19.913 1.904 -18.287 1.00 68.25 95 ILE A CA 1
ATOM 743 C C . ILE A 1 95 ? 18.797 2.643 -19.047 1.00 68.25 95 ILE A C 1
ATOM 745 O O . ILE A 1 95 ? 18.915 2.874 -20.245 1.00 68.25 95 ILE A O 1
ATOM 749 N N . ALA A 1 96 ? 17.733 3.074 -18.357 1.00 57.22 96 ALA A N 1
ATOM 750 C CA . ALA A 1 96 ? 16.593 3.758 -18.975 1.00 57.22 96 ALA A CA 1
ATOM 751 C C . ALA A 1 96 ? 16.911 5.197 -19.429 1.00 57.22 96 ALA A C 1
ATOM 753 O O . ALA A 1 96 ? 16.165 5.770 -20.219 1.00 57.22 96 ALA A O 1
ATOM 754 N N . THR A 1 97 ? 18.015 5.778 -18.951 1.00 54.06 97 THR A N 1
ATOM 755 C CA . THR A 1 97 ? 18.500 7.110 -19.347 1.00 54.06 97 THR A CA 1
ATOM 756 C C . THR A 1 97 ? 19.591 7.070 -20.409 1.00 54.06 97 THR A C 1
ATOM 758 O O . THR A 1 97 ? 20.018 8.134 -20.850 1.00 54.06 97 THR A O 1
ATOM 761 N N . LEU A 1 98 ? 20.034 5.889 -20.852 1.00 54.66 98 LEU A N 1
ATOM 762 C CA . LEU A 1 98 ? 20.860 5.787 -22.050 1.00 54.66 98 LEU A CA 1
ATOM 763 C C . LEU A 1 98 ? 19.923 5.943 -23.249 1.00 54.66 98 LEU A C 1
ATOM 765 O O . LEU A 1 98 ? 19.167 5.013 -23.546 1.00 54.66 98 LEU A O 1
ATOM 769 N N . PRO A 1 99 ? 19.915 7.103 -23.938 1.00 56.28 99 PRO A N 1
ATOM 770 C CA . PRO A 1 99 ? 19.163 7.198 -25.167 1.00 56.28 99 PRO A CA 1
ATOM 771 C C . PRO A 1 99 ? 19.713 6.110 -26.090 1.00 56.28 99 PRO A C 1
ATOM 773 O O . PRO A 1 99 ? 20.916 6.047 -26.353 1.00 56.28 99 PRO A O 1
ATOM 776 N N . LEU A 1 100 ? 18.827 5.267 -26.620 1.00 53.34 100 LEU A N 1
ATOM 777 C CA . LEU A 1 100 ? 19.147 4.279 -27.658 1.00 53.34 100 LEU A CA 1
ATOM 778 C C . LEU A 1 100 ? 19.736 4.926 -28.935 1.00 53.34 100 LEU A C 1
ATOM 780 O O . LEU A 1 100 ? 20.009 4.233 -29.904 1.00 53.34 100 LEU A O 1
ATOM 784 N N . PHE A 1 101 ? 19.991 6.239 -28.938 1.00 49.94 101 PHE A N 1
ATOM 785 C CA . PHE A 1 101 ? 20.737 6.969 -29.960 1.00 49.94 101 PHE A CA 1
ATOM 786 C C . PHE A 1 101 ? 22.197 6.533 -30.127 1.00 49.94 101 PHE A C 1
ATOM 788 O O . PHE A 1 101 ? 22.803 6.886 -31.132 1.00 49.94 101 PHE A O 1
ATOM 795 N N . LEU A 1 102 ? 22.766 5.744 -29.210 1.00 46.94 102 LEU A N 1
ATOM 796 C CA . LEU A 1 102 ? 24.043 5.064 -29.475 1.00 46.94 102 LEU A CA 1
ATOM 797 C C . LEU A 1 102 ? 23.868 3.706 -30.178 1.00 46.94 102 LEU A C 1
ATOM 799 O O . LEU A 1 102 ? 24.851 3.101 -30.598 1.00 46.94 102 LEU A O 1
ATOM 803 N N . ALA A 1 103 ? 22.630 3.239 -30.350 1.00 53.81 103 ALA A N 1
ATOM 804 C CA . ALA A 1 103 ? 22.295 1.997 -31.030 1.00 53.81 103 ALA A CA 1
ATOM 805 C C . ALA A 1 103 ? 21.736 2.245 -32.440 1.00 53.81 103 ALA A C 1
ATOM 807 O O . ALA A 1 103 ? 20.705 1.684 -32.790 1.00 53.81 103 ALA A O 1
ATOM 808 N N . ASN A 1 104 ? 22.418 3.047 -33.265 1.00 46.53 104 ASN A N 1
ATOM 809 C CA . ASN A 1 104 ? 22.664 2.627 -34.649 1.00 46.53 104 ASN A CA 1
ATOM 810 C C . ASN A 1 104 ? 23.792 3.445 -35.319 1.00 46.53 104 ASN A C 1
ATOM 812 O O . ASN A 1 104 ? 23.576 4.612 -35.640 1.00 46.53 104 ASN A O 1
ATOM 816 N N . PRO A 1 105 ? 24.966 2.855 -35.610 1.00 54.81 105 PRO A N 1
ATOM 817 C CA . PRO A 1 105 ? 25.963 3.486 -36.472 1.00 54.81 105 PRO A CA 1
ATOM 818 C C . PRO A 1 105 ? 25.668 3.356 -37.984 1.00 54.81 105 PRO A C 1
ATOM 820 O O . PRO A 1 105 ? 26.429 3.898 -38.778 1.00 54.81 105 PRO A O 1
ATOM 823 N N . TYR A 1 106 ? 24.585 2.688 -38.415 1.00 43.78 106 TYR A N 1
ATOM 824 C CA . TYR A 1 106 ? 24.234 2.546 -39.838 1.00 43.78 106 TYR A CA 1
ATOM 825 C C . TYR A 1 106 ? 22.715 2.494 -40.069 1.00 43.78 106 TYR A C 1
ATOM 827 O O . TYR A 1 106 ? 22.111 1.424 -40.134 1.00 43.78 106 TYR A O 1
ATOM 835 N N . SER A 1 107 ? 22.073 3.645 -40.271 1.00 52.62 107 SER A N 1
ATOM 836 C CA . SER A 1 107 ? 20.780 3.709 -40.966 1.00 52.62 107 SER A CA 1
ATOM 837 C C . SER A 1 107 ? 20.976 4.338 -42.346 1.00 52.62 107 SER A C 1
ATOM 839 O O . SER A 1 107 ? 20.636 5.499 -42.560 1.00 52.62 107 SER A O 1
ATOM 841 N N . TYR A 1 108 ? 21.548 3.584 -43.286 1.00 41.22 108 TYR A N 1
ATOM 842 C CA . TYR A 1 108 ? 21.447 3.935 -44.703 1.00 41.22 108 TYR A CA 1
ATOM 843 C C . TYR A 1 108 ? 20.254 3.192 -45.297 1.00 41.22 108 TYR A C 1
ATOM 84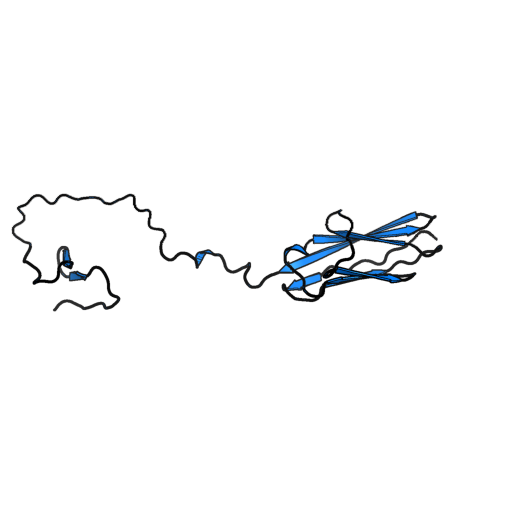5 O O . TYR A 1 108 ? 20.200 1.963 -45.272 1.00 41.22 108 TYR A O 1
ATOM 853 N N . SER A 1 109 ? 19.285 3.939 -45.827 1.00 49.97 109 SER A N 1
ATOM 854 C CA . SER A 1 109 ? 18.258 3.376 -46.698 1.00 49.97 109 SER A CA 1
ATOM 855 C C . SER A 1 109 ? 18.898 2.963 -48.026 1.00 49.97 109 SER A C 1
ATOM 857 O O . SER A 1 109 ? 19.541 3.774 -48.693 1.00 49.97 109 SER A O 1
ATOM 859 N N . LEU A 1 110 ? 18.688 1.718 -48.449 1.00 46.22 110 LEU A N 1
ATOM 860 C CA . LEU A 1 110 ? 19.078 1.214 -49.772 1.00 46.22 110 LEU A CA 1
ATOM 861 C C . LEU A 1 110 ? 18.116 1.713 -50.867 1.00 46.22 110 LEU A C 1
ATOM 863 O O . LEU A 1 110 ? 17.434 0.920 -51.508 1.00 46.22 110 LEU A O 1
ATOM 867 N N . SER A 1 111 ? 18.027 3.025 -51.090 1.00 49.12 111 SER A N 1
ATOM 868 C CA . SER A 1 111 ? 17.138 3.575 -52.131 1.00 49.12 111 SER A CA 1
ATOM 869 C C . SER A 1 111 ?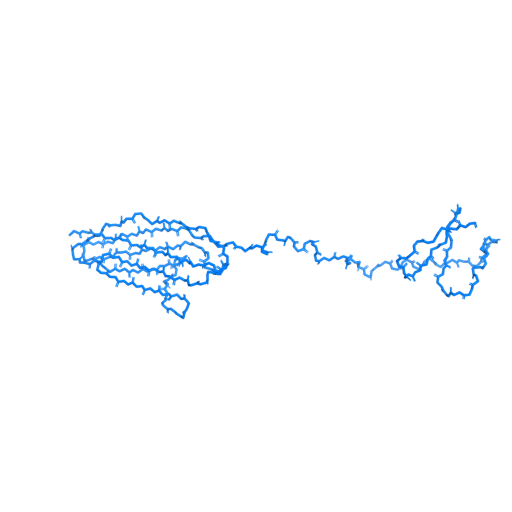 17.758 4.629 -53.043 1.00 49.12 111 SER A C 1
ATOM 871 O O . SER A 1 111 ? 17.021 5.320 -53.738 1.00 49.12 111 SER A O 1
ATOM 873 N N . SER A 1 112 ? 19.087 4.736 -53.110 1.00 39.47 112 SER A N 1
ATOM 874 C CA . SER A 1 112 ? 19.726 5.699 -54.019 1.00 39.47 112 SER A CA 1
ATOM 875 C C . SER A 1 112 ? 21.022 5.161 -54.615 1.00 39.47 112 SER A C 1
ATOM 877 O O . SER A 1 112 ? 22.077 5.774 -54.478 1.00 39.47 112 SER A O 1
ATOM 879 N N . ILE A 1 113 ? 20.971 4.013 -55.297 1.00 43.56 113 ILE A N 1
ATOM 880 C CA . ILE A 1 113 ? 22.022 3.717 -56.276 1.00 43.56 113 ILE A CA 1
ATOM 881 C C . ILE A 1 113 ? 21.753 4.642 -57.464 1.00 43.56 113 ILE A C 1
ATOM 883 O O . ILE A 1 113 ? 20.932 4.349 -58.328 1.00 43.56 113 ILE A O 1
ATOM 887 N N . VAL A 1 114 ? 22.414 5.798 -57.477 1.00 38.50 114 VAL A N 1
ATOM 888 C CA . VAL A 1 114 ? 22.527 6.611 -58.687 1.00 38.50 114 VAL A CA 1
ATOM 889 C C . VAL A 1 114 ? 23.543 5.898 -59.571 1.00 38.50 114 VAL A C 1
ATOM 891 O O . VAL A 1 114 ? 24.750 6.072 -59.426 1.00 38.50 114 VAL A O 1
ATOM 894 N N . THR A 1 115 ? 23.064 5.023 -60.452 1.00 36.06 115 THR A N 1
ATOM 895 C CA . THR A 1 115 ? 23.870 4.477 -61.546 1.00 36.06 115 THR A CA 1
ATOM 896 C C . THR A 1 115 ? 24.156 5.605 -62.528 1.00 36.06 115 THR A C 1
ATOM 898 O O . THR A 1 115 ? 23.421 5.819 -63.489 1.00 36.06 115 THR A O 1
ATOM 901 N N . THR A 1 116 ? 25.219 6.365 -62.280 1.00 35.12 116 THR A N 1
ATOM 902 C CA . THR A 1 116 ? 25.769 7.276 -63.280 1.00 35.12 116 THR A CA 1
ATOM 903 C C . THR A 1 116 ? 26.490 6.419 -64.314 1.00 35.12 116 THR A C 1
ATOM 905 O O . THR A 1 116 ? 27.631 6.003 -64.120 1.00 35.12 116 THR A O 1
ATOM 908 N N . THR A 1 117 ? 25.804 6.094 -65.406 1.00 35.59 117 THR A N 1
ATOM 909 C CA . THR A 1 117 ? 26.424 5.493 -66.587 1.00 35.59 117 THR A CA 1
ATOM 910 C C . THR A 1 117 ? 27.408 6.502 -67.175 1.00 35.59 117 THR A C 1
ATOM 912 O O . THR A 1 117 ? 27.003 7.459 -67.834 1.00 35.59 117 THR A O 1
ATOM 915 N N . LEU A 1 118 ? 28.702 6.321 -66.912 1.00 38.09 118 LEU A N 1
ATOM 916 C CA . LEU A 1 118 ? 29.755 7.059 -67.601 1.00 38.09 118 LEU A CA 1
ATOM 917 C C . LEU A 1 118 ? 29.863 6.523 -69.031 1.00 38.09 118 LEU A C 1
ATOM 919 O O . LEU A 1 118 ? 30.236 5.374 -69.261 1.00 38.09 118 LEU A O 1
ATOM 923 N N . SER A 1 119 ? 29.511 7.371 -69.991 1.00 31.33 119 SER A N 1
ATOM 924 C CA . SER A 1 119 ? 29.761 7.172 -71.416 1.00 31.33 119 SER A CA 1
ATOM 925 C C . SER A 1 119 ? 31.270 7.034 -71.693 1.00 31.33 119 SER A C 1
ATOM 927 O O . SER A 1 119 ? 32.062 7.798 -71.131 1.00 31.33 119 SER A O 1
ATOM 929 N N . PRO A 1 120 ? 31.698 6.094 -72.555 1.00 33.88 120 PRO A N 1
ATOM 930 C CA . PRO A 1 120 ? 33.112 5.854 -72.829 1.00 33.88 120 PRO A CA 1
ATOM 931 C C . PRO A 1 120 ? 33.691 7.010 -73.659 1.00 33.88 120 PRO A C 1
ATOM 933 O O . PRO A 1 120 ? 33.274 7.217 -74.795 1.00 33.88 120 PRO A O 1
ATOM 936 N N . GLY A 1 121 ? 34.641 7.776 -73.106 1.00 39.69 121 GLY A N 1
ATOM 937 C CA . GLY A 1 121 ? 35.310 8.822 -73.893 1.00 39.69 121 GLY A CA 1
ATOM 938 C C . GLY A 1 121 ? 36.150 9.888 -73.183 1.00 39.69 121 GLY A C 1
ATOM 939 O O . GLY A 1 121 ? 36.586 10.810 -73.865 1.00 39.69 121 GLY A O 1
ATOM 940 N N . SER A 1 122 ? 36.415 9.831 -71.869 1.00 41.41 122 SER A N 1
ATOM 941 C CA . SER A 1 122 ? 37.307 10.824 -71.243 1.00 41.41 122 SER A CA 1
ATOM 942 C C . SER A 1 122 ? 38.768 10.353 -71.251 1.00 41.41 122 SER A C 1
ATOM 944 O O . SER A 1 122 ? 39.152 9.361 -70.637 1.00 41.41 122 SER A O 1
ATOM 946 N N . SER A 1 123 ? 39.614 11.090 -71.966 1.00 38.72 123 SER A N 1
ATOM 947 C CA . SER A 1 123 ? 41.027 10.789 -72.235 1.00 38.72 123 SER A CA 1
ATOM 948 C C . SER A 1 123 ? 41.981 10.958 -71.038 1.00 38.72 123 SER A C 1
ATOM 950 O O . SER A 1 123 ? 43.187 11.070 -71.239 1.00 38.72 123 SER A O 1
ATOM 952 N N . HIS A 1 124 ? 41.480 11.000 -69.797 1.00 38.22 124 HIS A N 1
ATOM 953 C CA . HIS A 1 124 ? 42.288 11.339 -68.612 1.00 38.22 124 HIS A CA 1
ATOM 954 C C . HIS A 1 124 ? 42.247 10.318 -67.461 1.00 38.22 124 HIS A C 1
ATOM 956 O O . HIS A 1 124 ? 42.897 10.536 -66.441 1.00 38.22 124 HIS A O 1
ATOM 962 N N . ALA A 1 125 ? 41.572 9.176 -67.609 1.00 41.12 125 ALA A N 1
ATOM 963 C CA . ALA A 1 125 ? 41.622 8.112 -66.605 1.00 41.12 125 ALA A CA 1
ATOM 964 C C . ALA A 1 125 ? 42.820 7.178 -66.865 1.00 41.12 125 ALA A C 1
ATOM 966 O O . ALA A 1 125 ? 42.764 6.307 -67.733 1.00 41.12 125 ALA A O 1
ATOM 967 N N . ARG A 1 126 ? 43.927 7.343 -66.126 1.00 43.94 126 ARG A N 1
ATOM 968 C CA . ARG A 1 126 ? 44.979 6.312 -66.084 1.00 43.94 126 ARG A CA 1
ATOM 969 C C . ARG A 1 126 ? 44.508 5.149 -65.207 1.00 43.94 126 ARG A C 1
ATOM 971 O O . ARG A 1 126 ? 43.970 5.368 -64.128 1.00 43.94 126 ARG A O 1
ATOM 978 N N . ARG A 1 127 ? 44.718 3.918 -65.684 1.00 40.78 127 ARG A N 1
ATOM 979 C CA . ARG A 1 127 ? 44.432 2.664 -64.965 1.00 40.78 127 ARG A CA 1
ATOM 980 C C . ARG A 1 127 ? 45.204 2.614 -63.641 1.00 40.78 127 ARG A C 1
ATOM 982 O O . ARG A 1 127 ? 46.433 2.646 -63.659 1.00 40.78 127 ARG A O 1
ATOM 989 N N . CYS A 1 128 ? 44.498 2.466 -62.523 1.00 42.03 128 CYS A N 1
ATOM 990 C CA . CYS A 1 128 ? 45.084 1.959 -61.283 1.00 42.03 128 CYS A CA 1
ATOM 991 C C . CYS A 1 128 ? 45.321 0.453 -61.456 1.00 42.03 128 CYS A C 1
ATOM 993 O O . CYS A 1 128 ? 44.437 -0.269 -61.917 1.00 42.03 128 CYS A O 1
ATOM 995 N N . ASN A 1 129 ? 46.537 -0.003 -61.172 1.00 40.22 129 ASN A N 1
ATOM 996 C CA . ASN A 1 129 ? 46.956 -1.372 -61.438 1.00 40.22 129 ASN A CA 1
ATOM 997 C C . ASN A 1 129 ? 46.336 -2.345 -60.413 1.00 40.22 129 ASN A C 1
ATOM 999 O O . ASN A 1 129 ? 46.631 -2.279 -59.224 1.00 40.22 129 ASN A O 1
ATOM 1003 N N . ASP A 1 130 ? 45.458 -3.204 -60.924 1.00 43.69 130 ASP A N 1
ATOM 1004 C CA . ASP A 1 130 ? 45.125 -4.576 -60.521 1.00 43.69 130 ASP A CA 1
ATOM 1005 C C . ASP A 1 130 ? 44.846 -4.926 -59.047 1.00 43.69 130 ASP A C 1
ATOM 1007 O O . ASP A 1 130 ? 45.375 -5.890 -58.504 1.00 43.69 130 ASP A O 1
ATOM 1011 N N . THR A 1 131 ? 43.904 -4.215 -58.424 1.00 42.34 131 THR A N 1
ATOM 1012 C CA . THR A 1 131 ? 42.899 -4.855 -57.551 1.00 42.34 131 THR A CA 1
ATOM 1013 C C . THR A 1 131 ? 41.568 -4.104 -57.692 1.00 42.34 131 THR A C 1
ATOM 1015 O O . THR A 1 131 ? 41.519 -2.877 -57.638 1.00 42.34 131 THR A O 1
ATOM 1018 N N . GLU A 1 132 ? 40.483 -4.838 -57.933 1.00 49.97 132 GLU A N 1
ATOM 1019 C CA . GLU A 1 132 ? 39.205 -4.416 -58.543 1.00 49.97 132 GLU A CA 1
ATOM 1020 C C . GLU A 1 132 ? 38.398 -3.236 -57.941 1.00 49.97 132 GLU A C 1
ATOM 1022 O O . GLU A 1 132 ? 37.264 -3.025 -58.367 1.00 49.97 132 GLU A O 1
ATOM 1027 N N . LYS A 1 133 ? 38.873 -2.441 -56.973 1.00 48.56 133 LYS A N 1
ATOM 1028 C CA . LYS A 1 133 ? 38.021 -1.420 -56.310 1.00 48.56 133 LYS A CA 1
ATOM 1029 C C . LYS A 1 133 ? 38.757 -0.160 -55.851 1.00 48.56 133 LYS A C 1
ATOM 1031 O O . LYS A 1 133 ? 38.713 0.191 -54.672 1.00 48.56 133 LYS A O 1
ATOM 1036 N N . SER A 1 134 ? 39.394 0.551 -56.777 1.00 44.88 134 SER A N 1
ATOM 1037 C CA . SER A 1 134 ? 39.905 1.904 -56.518 1.00 44.88 134 SER A CA 1
ATOM 1038 C C . SER A 1 134 ? 39.548 2.860 -57.658 1.00 44.88 134 SER A C 1
ATOM 1040 O O . SER A 1 134 ? 39.615 2.498 -58.832 1.00 44.88 134 SER A O 1
ATOM 1042 N N . TYR A 1 135 ? 39.128 4.079 -57.312 1.00 47.84 135 TYR A N 1
ATOM 1043 C CA . TYR A 1 135 ? 38.940 5.174 -58.266 1.00 47.84 135 TYR A CA 1
ATOM 1044 C C . TYR A 1 135 ? 39.456 6.489 -57.675 1.00 47.84 135 TYR A C 1
ATOM 1046 O O . TYR A 1 135 ? 39.482 6.670 -56.455 1.00 47.84 135 TYR A O 1
ATOM 1054 N N . CYS A 1 136 ? 39.886 7.396 -58.552 1.00 42.41 136 CYS A N 1
ATOM 1055 C CA . CYS A 1 136 ? 40.447 8.694 -58.184 1.00 42.41 136 CYS A CA 1
ATOM 1056 C C . CYS A 1 136 ? 39.505 9.804 -58.667 1.00 42.41 136 CYS A C 1
ATOM 1058 O O . CYS A 1 136 ? 38.887 9.686 -59.730 1.00 42.41 136 CYS A O 1
ATOM 1060 N N . VAL A 1 137 ? 39.389 10.880 -57.891 1.00 48.16 137 VAL A N 1
ATOM 1061 C CA . VAL A 1 137 ? 38.566 12.045 -58.241 1.00 48.16 137 VAL A CA 1
ATOM 1062 C C . VAL A 1 137 ? 39.465 13.278 -58.304 1.00 48.16 137 VAL A C 1
ATOM 1064 O O . VAL A 1 137 ? 40.397 13.405 -57.518 1.00 48.16 137 VAL A O 1
ATOM 1067 N N . ASN A 1 138 ? 39.206 14.127 -59.303 1.00 39.66 138 ASN A N 1
ATOM 1068 C CA . ASN A 1 138 ? 39.954 15.324 -59.700 1.00 39.66 138 ASN A CA 1
ATOM 1069 C C . ASN A 1 138 ? 40.901 15.909 -58.637 1.00 39.66 138 ASN A C 1
ATOM 1071 O O . ASN A 1 138 ? 40.460 16.565 -57.698 1.00 39.66 138 ASN A O 1
ATOM 1075 N N . GLY A 1 139 ? 42.206 15.768 -58.886 1.00 47.97 139 GLY A N 1
ATOM 1076 C CA . GLY A 1 139 ? 43.222 16.629 -58.283 1.00 47.97 139 GLY A CA 1
ATOM 1077 C C . GLY A 1 139 ? 43.890 16.154 -56.993 1.00 47.97 139 GLY A C 1
ATOM 1078 O O . GLY A 1 139 ? 44.426 17.012 -56.301 1.00 47.97 139 GLY A O 1
ATOM 1079 N N . GLY A 1 140 ? 43.942 14.854 -56.675 1.00 51.62 140 GLY A N 1
ATOM 1080 C CA . GLY A 1 140 ? 44.936 14.414 -55.683 1.00 51.62 140 GLY A CA 1
ATOM 1081 C C . GLY A 1 140 ? 44.906 12.964 -55.223 1.00 51.62 140 GLY A C 1
ATOM 1082 O O . GLY A 1 140 ? 45.959 12.340 -55.214 1.00 51.62 140 GLY A O 1
ATOM 1083 N N . ASP A 1 141 ? 43.740 12.406 -54.888 1.00 42.31 141 ASP A N 1
ATOM 1084 C CA . ASP A 1 141 ? 43.715 11.213 -54.028 1.00 42.31 141 ASP A CA 1
ATOM 1085 C C . ASP A 1 141 ? 42.853 10.063 -54.577 1.00 42.31 141 ASP A C 1
ATOM 1087 O O . ASP A 1 141 ? 41.798 10.266 -55.191 1.00 42.31 141 ASP A O 1
ATOM 1091 N N . CYS A 1 142 ? 43.309 8.830 -54.334 1.00 45.06 142 CYS A N 1
ATOM 1092 C CA . CYS A 1 142 ? 42.594 7.594 -54.663 1.00 45.06 142 CYS A CA 1
ATOM 1093 C C . CYS A 1 142 ? 42.099 6.914 -53.375 1.00 45.06 142 CYS A C 1
ATOM 1095 O O . CYS A 1 142 ? 42.824 6.842 -52.383 1.00 45.06 142 CYS A O 1
ATOM 1097 N N . TYR A 1 143 ? 40.873 6.382 -53.395 1.00 44.31 143 TYR A N 1
ATOM 1098 C CA . TYR A 1 143 ? 40.221 5.786 -52.220 1.00 44.31 143 TYR A CA 1
ATOM 1099 C C . TYR A 1 143 ? 39.904 4.299 -52.440 1.00 44.31 143 TYR A C 1
ATOM 1101 O O . TYR A 1 143 ? 39.506 3.899 -53.537 1.00 44.31 143 TYR A O 1
ATOM 1109 N N . PHE A 1 144 ? 40.051 3.485 -51.386 1.00 46.19 144 PHE A N 1
ATOM 1110 C CA . PHE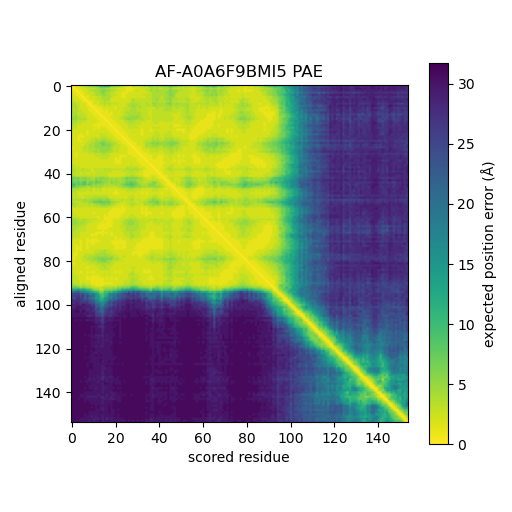 A 1 144 ? 39.676 2.066 -51.373 1.00 46.19 144 PHE A CA 1
ATOM 1111 C C . PHE A 1 144 ? 38.311 1.849 -50.719 1.00 46.19 144 PHE A C 1
ATOM 1113 O O . PHE A 1 144 ? 37.978 2.462 -49.703 1.00 46.19 144 PHE A O 1
ATOM 1120 N N . ILE A 1 145 ? 37.541 0.912 -51.270 1.00 46.81 145 ILE A N 1
ATOM 1121 C CA . ILE A 1 145 ? 36.271 0.470 -50.695 1.00 46.81 145 ILE A CA 1
ATOM 1122 C C . ILE A 1 145 ? 36.573 -0.720 -49.766 1.00 46.81 145 ILE A C 1
ATOM 1124 O O . ILE A 1 145 ? 36.791 -1.826 -50.249 1.00 46.81 145 ILE A O 1
ATOM 1128 N N . HIS A 1 146 ? 36.559 -0.465 -48.451 1.00 41.50 146 HIS A N 1
ATOM 1129 C CA . HIS A 1 146 ? 36.766 -1.377 -47.303 1.00 41.50 146 HIS A CA 1
ATOM 1130 C C . HIS A 1 146 ? 38.195 -1.499 -46.740 1.00 41.50 146 HIS A C 1
ATOM 1132 O O . HIS A 1 146 ? 39.001 -2.298 -47.202 1.00 41.50 146 HIS A O 1
ATOM 1138 N N . GLY A 1 147 ? 38.449 -0.799 -45.627 1.00 36.88 147 GLY A N 1
ATOM 1139 C CA . GLY A 1 147 ? 39.580 -1.064 -44.729 1.00 36.88 147 GLY A CA 1
ATOM 1140 C C . GLY A 1 147 ? 40.117 0.197 -44.048 1.00 36.88 147 GLY A C 1
ATOM 1141 O O . GLY A 1 147 ? 40.483 1.153 -44.714 1.00 36.88 147 GLY A O 1
ATOM 1142 N N . ILE A 1 148 ? 40.168 0.185 -42.717 1.00 45.44 148 ILE A N 1
ATOM 1143 C CA . ILE A 1 148 ? 40.471 1.285 -41.772 1.00 45.44 148 ILE A CA 1
ATOM 1144 C C . ILE A 1 148 ? 41.910 1.851 -41.798 1.00 45.44 148 ILE A C 1
ATOM 1146 O O . ILE A 1 148 ? 42.379 2.334 -40.776 1.00 45.44 148 ILE A O 1
ATOM 1150 N N . ASN A 1 149 ? 42.616 1.862 -42.931 1.00 41.75 149 ASN A N 1
ATOM 1151 C CA . ASN A 1 149 ? 43.956 2.459 -43.001 1.00 41.75 149 ASN A CA 1
ATOM 1152 C C . ASN A 1 149 ? 44.048 3.516 -44.109 1.00 41.75 149 ASN A C 1
ATOM 1154 O O . ASN A 1 149 ? 43.980 3.213 -45.297 1.00 41.75 149 ASN A O 1
ATOM 1158 N N . GLN A 1 150 ? 44.222 4.769 -43.688 1.00 38.78 150 GLN A N 1
ATOM 1159 C CA . GLN A 1 150 ? 44.431 5.937 -44.537 1.00 38.78 150 GLN A CA 1
ATOM 1160 C C . GLN A 1 150 ? 45.889 5.932 -45.033 1.00 38.78 150 GLN A C 1
ATOM 1162 O O . GLN A 1 150 ? 46.813 6.116 -44.245 1.00 38.78 150 GLN A O 1
ATOM 1167 N N . LEU A 1 151 ? 46.112 5.689 -46.327 1.00 41.56 151 LEU A N 1
ATOM 1168 C CA . LEU A 1 151 ? 47.408 5.906 -46.981 1.00 41.56 151 LEU A CA 1
ATOM 1169 C C . LEU A 1 151 ? 47.338 7.216 -47.772 1.00 41.56 151 LEU A C 1
ATOM 1171 O O . LEU A 1 151 ? 46.365 7.452 -48.481 1.00 41.56 151 LEU A O 1
ATOM 1175 N N . SER A 1 152 ? 48.362 8.060 -47.643 1.00 34.06 152 SER A N 1
ATOM 1176 C CA . SER A 1 152 ? 48.521 9.278 -48.448 1.00 34.06 152 SER A CA 1
ATOM 1177 C C . SER A 1 152 ? 49.233 8.945 -49.757 1.00 34.06 152 SER A C 1
ATOM 1179 O O . SER A 1 152 ? 50.226 8.213 -49.747 1.00 34.06 152 SER A O 1
ATOM 1181 N N . CYS A 1 153 ? 48.761 9.508 -50.868 1.00 34.62 153 CYS A N 1
ATOM 1182 C CA . CYS A 1 153 ? 49.455 9.456 -52.152 1.00 34.62 153 CYS A CA 1
ATOM 1183 C C . CYS A 1 153 ? 50.799 10.212 -52.076 1.00 34.62 153 CYS A C 1
ATOM 1185 O O . CYS A 1 153 ? 50.943 11.164 -51.305 1.00 34.62 153 CYS A O 1
ATOM 1187 N N . LYS A 1 154 ? 51.786 9.759 -52.857 1.00 37.72 154 LYS A N 1
ATOM 1188 C CA . LYS A 1 154 ? 53.062 10.442 -53.110 1.00 37.72 154 LYS A CA 1
ATOM 1189 C C . LYS A 1 154 ? 53.130 10.842 -54.574 1.00 37.72 154 LYS A C 1
ATOM 1191 O O . LYS A 1 154 ? 52.652 10.031 -55.400 1.00 37.72 154 LYS A O 1
#

Solvent-accessible surface area (backbone atoms only — not comparable to full-atom values): 9735 Å² total; per-residue (Å²): 85,49,44,46,74,51,89,46,77,57,51,80,44,50,53,56,38,67,47,75,47,63,45,42,42,51,43,48,64,66,39,48,80,49,46,23,47,74,86,40,76,60,68,76,52,97,62,36,46,72,50,77,54,72,46,35,37,34,42,36,28,69,58,32,43,62,82,69,35,44,43,38,32,42,39,35,36,38,99,70,36,70,42,73,45,64,25,54,35,46,39,45,54,90,66,78,74,55,67,67,81,80,73,63,97,73,87,76,79,96,79,73,86,77,80,77,80,78,74,92,78,75,96,76,79,76,83,78,86,88,64,101,54,66,60,70,57,94,88,77,56,70,51,74,81,84,72,101,69,93,76,81,81,131

pLDDT: mean 75.36, std 25.26, range [31.33, 98.19]

Mean predicted aligned error: 16.27 Å

Nearest PDB structures (foldseek):
  6h4l-assembly1_A  TM=9.488E-01  e=2.850E-10  Homo sapiens
  2wwm-assembly2_C  TM=9.468E-01  e=4.720E-10  Homo sapiens
  2rik-assembly1_A  TM=9.435E-01  e=7.391E-10  Oryctolagus cuniculus
  6fwx-assembly2_B  TM=9.542E-01  e=1.448E-09  Homo sapiens
  8p35-assembly1_A  TM=9.389E-01  e=1.714E-09  Homo sapiens

Foldseek 3Di:
DWKDKDAWEEDEEEFFAKDKTKIFIDDPVQKDKWKDFPNHTDDDDPQWDWDDDSTMIMIMGRGDDQVNFGKMKMWIDDPVDIDMYIYGYGYDYPVVPPPCVVVDPDDDDPPDPPPPPDDPDDPPDDDDPDDDAWDDDPDADIDGDDDDDDDGDD

Sequence (154 aa):
VAPKLRPMRGQSLMEGERLYLKCEASGNPSPSFRWYKDGRELQRGKDVKIKTNKKNSKVQINRARLEDSGNYTCVVENTLGQENATSSISVQSLIATLPLFLANPYSYSLSSIVTTTLSPGSSHARRCNDTEKSYCVNGGDCYFIHGINQLSCK